Protein AF-A0A8J3BEI3-F1 (afdb_monomer_lite)

InterPro domains:
  IPR001207 Transposase, mutator type [PF00872] (1-73)
  IPR001207 Transposase, mutator type [PTHR33217] (1-74)

pLDDT: mean 82.11, std 9.74, range [47.91, 92.88]

Organism: NCBI:txid373054

Sequence (93 aa):
MEMVVNGVSTRKIEQITQELRGTEFSKSTVSELCKRLDPMVKAWNNRSLEEKAYPFVLVDALVLKVREEGASGRAAHLSGSAKAPRGIARCWA

Secondary structure (DSSP, 8-state):
-HHHHTT--HHHHHHHHHHHHS----HHHHHHHHHTTHHHHHHHHT---TTS--SEEEEEEEEEEEEETTEEEEEEEEEEEEEETTEEEEEE-

Structure (mmCIF, N/CA/C/O backbone):
data_AF-A0A8J3BEI3-F1
#
_entry.id   AF-A0A8J3BEI3-F1
#
loop_
_atom_site.group_PDB
_atom_site.id
_atom_site.type_symbol
_atom_site.label_atom_id
_atom_site.label_alt_id
_atom_site.label_comp_id
_atom_site.label_asym_id
_atom_site.label_entity_id
_atom_site.label_seq_id
_atom_site.pdbx_PDB_ins_code
_atom_site.Cartn_x
_atom_site.Cartn_y
_atom_site.Cartn_z
_atom_site.occupancy
_atom_site.B_iso_or_equiv
_atom_site.auth_seq_id
_atom_site.auth_comp_id
_atom_site.auth_asym_id
_atom_site.auth_atom_id
_atom_site.pdbx_PDB_model_num
ATOM 1 N N . MET A 1 1 ? -14.510 -6.710 2.555 1.00 75.94 1 MET A N 1
ATOM 2 C CA . MET A 1 1 ? -13.114 -6.310 2.260 1.00 75.94 1 MET A CA 1
ATOM 3 C C . MET A 1 1 ? -13.051 -5.024 1.449 1.00 75.94 1 MET A C 1
ATOM 5 O O . MET A 1 1 ? -12.263 -4.158 1.792 1.00 75.94 1 MET A O 1
ATOM 9 N N . GLU A 1 2 ? -13.924 -4.860 0.452 1.00 85.25 2 GLU A N 1
ATOM 10 C CA . GLU A 1 2 ? -14.083 -3.629 -0.342 1.00 85.25 2 GLU A CA 1
ATOM 11 C C . GLU A 1 2 ? -14.142 -2.339 0.498 1.00 85.25 2 GLU A C 1
ATOM 13 O O . GLU A 1 2 ? -13.463 -1.370 0.185 1.00 85.25 2 GLU A O 1
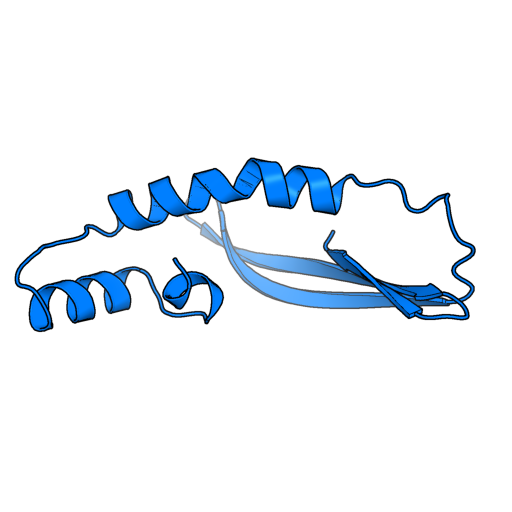ATOM 18 N N . MET A 1 3 ? -14.844 -2.348 1.638 1.00 88.38 3 MET A N 1
ATOM 19 C CA . MET A 1 3 ? -14.877 -1.202 2.561 1.00 88.38 3 MET A CA 1
ATOM 20 C C . MET A 1 3 ? -13.484 -0.774 3.057 1.00 88.38 3 MET A C 1
ATOM 22 O O . MET A 1 3 ? -13.215 0.419 3.132 1.00 88.38 3 MET A O 1
ATOM 26 N N . VAL A 1 4 ? -12.590 -1.723 3.366 1.00 85.50 4 VAL A N 1
ATOM 27 C CA . VAL A 1 4 ? -11.216 -1.407 3.800 1.00 85.50 4 VAL A CA 1
ATOM 28 C C . VAL A 1 4 ? -10.415 -0.816 2.640 1.00 85.50 4 VAL A C 1
ATOM 30 O O . VAL A 1 4 ? -9.693 0.156 2.833 1.00 85.50 4 VAL A O 1
ATOM 33 N N . VAL A 1 5 ? -10.584 -1.358 1.429 1.00 86.31 5 VAL A N 1
ATOM 34 C CA . VAL A 1 5 ? -9.932 -0.854 0.206 1.00 86.31 5 VAL A CA 1
ATOM 35 C C . VAL A 1 5 ? -10.379 0.578 -0.108 1.00 86.31 5 VAL A C 1
ATOM 37 O O . VAL A 1 5 ? -9.565 1.404 -0.502 1.00 86.31 5 VAL A O 1
ATOM 40 N N . ASN A 1 6 ? -11.643 0.899 0.168 1.00 90.00 6 ASN A N 1
ATOM 41 C CA . ASN A 1 6 ? -12.204 2.244 0.031 1.00 90.00 6 ASN A CA 1
ATOM 42 C C . ASN A 1 6 ? -11.868 3.180 1.211 1.00 90.00 6 ASN A C 1
ATOM 44 O O . ASN A 1 6 ? -12.416 4.277 1.303 1.00 90.00 6 ASN A O 1
ATOM 48 N N . GLY A 1 7 ? -10.990 2.769 2.131 1.00 88.25 7 GLY A N 1
ATOM 49 C CA . GLY A 1 7 ? -10.507 3.615 3.225 1.00 88.25 7 GLY A CA 1
ATOM 50 C C . GLY A 1 7 ? -11.429 3.691 4.444 1.00 88.25 7 GLY A C 1
ATOM 51 O O . GLY A 1 7 ? -11.239 4.545 5.312 1.00 88.25 7 GLY A O 1
ATOM 52 N N . VAL A 1 8 ? -12.423 2.807 4.562 1.00 90.31 8 VAL A N 1
ATOM 53 C CA . VAL A 1 8 ? -13.246 2.728 5.774 1.00 90.31 8 VAL A CA 1
ATOM 54 C C . VAL A 1 8 ? -12.436 2.073 6.892 1.00 90.31 8 VAL A C 1
ATOM 56 O O . VAL A 1 8 ? -11.916 0.966 6.747 1.00 90.31 8 VAL A O 1
ATOM 59 N N . SER A 1 9 ? -12.341 2.753 8.037 1.00 87.00 9 SER A N 1
ATOM 60 C CA . SER A 1 9 ? -11.609 2.238 9.195 1.00 87.00 9 SER A CA 1
ATOM 61 C C . SER A 1 9 ? -12.257 0.969 9.756 1.00 87.00 9 SER A C 1
ATOM 63 O O . SER A 1 9 ? -13.477 0.811 9.747 1.00 87.00 9 SER A O 1
ATOM 65 N N . THR A 1 10 ? -11.445 0.075 10.322 1.00 87.12 10 THR A N 1
ATOM 66 C CA . THR A 1 10 ? -11.930 -1.191 10.900 1.00 87.12 10 THR A CA 1
ATOM 67 C C . THR A 1 10 ? -12.926 -0.993 12.043 1.00 87.12 10 THR A C 1
ATOM 69 O O . THR A 1 10 ? -13.865 -1.770 12.157 1.00 87.12 10 THR A O 1
ATOM 72 N N . ARG A 1 11 ? -12.794 0.093 12.816 1.00 86.44 11 ARG A N 1
ATOM 73 C CA . ARG A 1 11 ? -13.777 0.496 13.840 1.00 86.44 11 ARG A CA 1
ATOM 74 C C . ARG A 1 11 ? -15.129 0.874 13.233 1.00 86.44 11 ARG A C 1
ATOM 76 O O . ARG A 1 11 ? -16.167 0.509 13.764 1.00 86.44 11 ARG A O 1
ATOM 83 N N . LYS A 1 12 ? -15.120 1.602 12.112 1.00 86.06 12 LYS A N 1
ATOM 84 C CA . LYS A 1 12 ? -16.352 1.996 11.419 1.00 86.06 12 LYS A CA 1
ATOM 85 C C . LYS A 1 12 ? -17.029 0.792 10.759 1.00 86.06 12 LYS A C 1
ATOM 87 O O . LYS A 1 12 ? -18.249 0.728 10.725 1.00 86.06 12 LYS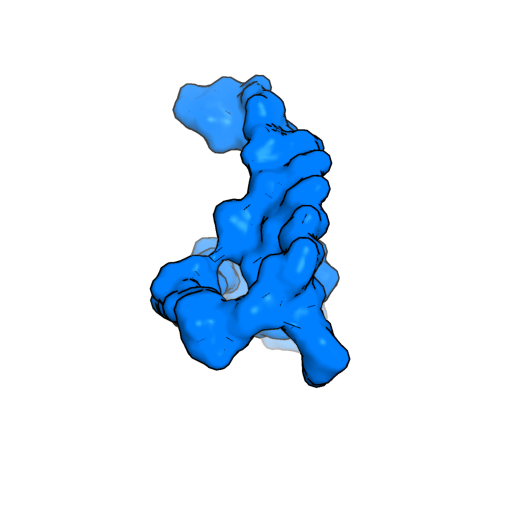 A O 1
ATOM 92 N N . ILE A 1 13 ? -16.253 -0.177 10.270 1.00 86.25 13 ILE A N 1
ATOM 93 C CA . ILE A 1 13 ? -16.791 -1.444 9.746 1.00 86.25 13 ILE A CA 1
ATOM 94 C C . ILE A 1 13 ? -17.492 -2.237 10.854 1.00 86.25 13 ILE A C 1
ATOM 96 O O . ILE A 1 13 ? -18.600 -2.717 10.639 1.00 86.25 13 ILE A O 1
ATOM 100 N N . GLU A 1 14 ? -16.874 -2.341 12.029 1.00 85.19 14 GLU A N 1
ATOM 101 C CA . GLU A 1 14 ? -17.452 -3.007 13.204 1.00 85.19 14 GLU A CA 1
ATOM 102 C C . GLU A 1 14 ? -18.804 -2.380 13.597 1.00 85.19 14 GLU A C 1
ATOM 104 O O . GLU A 1 14 ? -19.803 -3.088 13.670 1.00 85.19 14 GLU A O 1
ATOM 109 N N . GLN A 1 15 ? -18.882 -1.047 13.686 1.00 84.62 15 GLN A N 1
ATOM 110 C CA . GLN A 1 15 ? -20.138 -0.324 13.954 1.00 84.62 15 GLN A CA 1
ATOM 111 C C . GLN A 1 15 ? -21.223 -0.592 12.895 1.00 84.62 15 GLN A C 1
ATOM 113 O O . GLN A 1 15 ? -22.342 -0.970 13.227 1.00 84.62 15 GLN A O 1
ATOM 118 N N . ILE A 1 16 ? -20.880 -0.464 11.608 1.00 84.56 16 ILE A N 1
ATOM 119 C CA . ILE A 1 16 ? -21.828 -0.669 10.499 1.00 84.56 16 ILE A CA 1
ATOM 120 C C . ILE A 1 16 ? -22.339 -2.119 10.457 1.00 84.56 16 ILE A C 1
ATOM 122 O O . ILE A 1 16 ? -23.507 -2.366 10.164 1.00 84.56 16 ILE A O 1
ATOM 126 N N . THR A 1 17 ? -21.472 -3.099 10.723 1.00 80.94 17 THR A N 1
ATOM 127 C CA . THR A 1 17 ? -21.859 -4.521 10.695 1.00 80.94 17 THR A CA 1
ATOM 128 C C . THR A 1 17 ? -22.753 -4.909 11.871 1.00 80.94 17 THR A C 1
ATOM 130 O O . THR A 1 17 ? -23.683 -5.699 11.678 1.00 80.94 17 THR A O 1
ATOM 133 N N . GLN A 1 18 ? -22.544 -4.293 13.036 1.00 81.81 18 GLN A N 1
ATOM 134 C CA . GLN A 1 18 ? -23.415 -4.436 14.199 1.00 81.81 18 GLN A CA 1
ATOM 135 C C . GLN A 1 18 ? -24.816 -3.861 13.931 1.00 81.81 18 GLN A C 1
ATOM 137 O O . GLN A 1 18 ? -25.809 -4.549 14.165 1.00 81.81 18 GLN A O 1
ATOM 142 N N . GLU A 1 19 ? -24.902 -2.652 13.364 1.00 81.88 19 GLU A N 1
ATOM 143 C CA . GLU A 1 19 ? -26.171 -1.978 13.044 1.00 81.88 19 GLU A CA 1
ATOM 144 C C . GLU A 1 19 ? -26.983 -2.697 11.953 1.00 81.88 19 GLU A C 1
ATOM 146 O O . GLU A 1 19 ? -28.206 -2.780 12.043 1.00 81.88 19 GLU A O 1
ATOM 151 N N . LEU A 1 20 ? -26.321 -3.222 10.914 1.00 77.44 20 LEU A N 1
ATOM 152 C CA . LEU A 1 20 ? -27.010 -3.766 9.737 1.00 77.44 20 LEU A CA 1
ATOM 153 C C . LEU A 1 20 ? -27.443 -5.231 9.863 1.00 77.44 20 LEU A C 1
ATOM 155 O O . LEU A 1 20 ? -28.364 -5.641 9.155 1.00 77.44 20 LEU A O 1
ATOM 159 N N . ARG A 1 21 ? -26.761 -6.057 10.670 1.00 58.56 21 ARG A N 1
ATOM 160 C CA . ARG A 1 21 ? -27.017 -7.514 10.691 1.00 58.56 21 ARG A CA 1
ATOM 161 C C . ARG A 1 21 ? -26.945 -8.195 12.057 1.00 58.56 21 ARG A C 1
ATOM 163 O O . ARG A 1 21 ? -27.155 -9.402 12.107 1.00 58.56 21 ARG A O 1
ATOM 170 N N . GLY A 1 22 ? -26.649 -7.488 13.151 1.00 62.69 22 GLY A N 1
ATOM 171 C CA . GLY A 1 22 ? -26.518 -8.109 14.480 1.00 62.69 22 GLY A CA 1
ATOM 172 C C . GLY A 1 22 ? -25.379 -9.138 14.596 1.00 62.69 22 GLY A C 1
ATOM 173 O O . GLY A 1 22 ? -25.254 -9.810 15.613 1.00 62.69 22 GLY A O 1
ATOM 174 N N . THR A 1 23 ? -24.547 -9.274 13.561 1.00 63.72 23 THR A N 1
ATOM 175 C CA . THR A 1 23 ? -23.325 -10.082 13.554 1.00 63.72 23 THR A CA 1
ATOM 176 C C . THR A 1 23 ? -22.129 -9.173 13.781 1.00 63.72 23 THR A C 1
ATOM 178 O O . THR A 1 23 ? -21.852 -8.300 12.957 1.00 63.72 23 THR A O 1
ATOM 181 N N . GLU A 1 24 ? -21.408 -9.399 14.874 1.00 63.31 24 GLU A N 1
ATOM 182 C CA . GLU A 1 24 ? -20.207 -8.644 15.220 1.00 63.31 24 GLU A CA 1
ATOM 183 C C . GLU A 1 24 ? -18.996 -9.194 14.457 1.00 63.31 24 GLU A C 1
ATOM 185 O O . GLU A 1 24 ? -18.536 -10.312 14.695 1.00 63.31 24 GLU A O 1
ATOM 190 N N . PHE A 1 25 ? -18.453 -8.403 13.529 1.00 71.44 25 PHE A N 1
ATOM 191 C CA . PHE A 1 25 ? -17.112 -8.645 13.004 1.00 71.44 25 PHE A CA 1
ATOM 192 C C . PHE A 1 25 ? -16.129 -7.778 13.773 1.00 71.44 25 PHE A C 1
ATOM 194 O O . PHE A 1 25 ? -16.025 -6.575 13.533 1.00 71.44 25 PHE A O 1
ATOM 201 N N . SER A 1 26 ? -15.384 -8.408 14.677 1.00 80.00 26 SER A N 1
ATOM 202 C CA . SER A 1 26 ? -14.374 -7.703 15.458 1.00 80.00 26 SER A CA 1
ATOM 203 C C . SER A 1 26 ? -13.294 -7.083 14.564 1.00 80.00 26 SER A C 1
ATOM 205 O O . SER A 1 26 ? -12.935 -7.603 13.495 1.00 80.00 26 SER A O 1
ATOM 207 N N . LYS A 1 27 ? -12.690 -5.996 15.048 1.00 80.19 27 LYS A N 1
ATOM 208 C CA . LYS A 1 27 ? -11.522 -5.373 14.410 1.00 80.19 27 LYS A CA 1
ATOM 209 C C . LYS A 1 27 ? -10.397 -6.373 14.090 1.00 80.19 27 LYS A C 1
ATOM 211 O O . LYS A 1 27 ? -9.739 -6.225 13.054 1.00 80.19 27 LYS A O 1
ATOM 216 N N . SER A 1 28 ? -10.137 -7.353 14.962 1.00 83.88 28 SER A N 1
ATOM 217 C CA . SER A 1 28 ? -9.081 -8.356 14.752 1.00 83.88 28 SER A CA 1
ATOM 218 C C . SER A 1 28 ? -9.416 -9.288 13.592 1.00 83.88 28 SER A C 1
ATOM 220 O O . SER A 1 28 ? -8.556 -9.501 12.742 1.00 83.88 28 SER A O 1
ATOM 222 N N . THR A 1 29 ? -10.668 -9.736 13.476 1.00 86.06 29 THR A N 1
ATOM 223 C CA . THR A 1 29 ? -11.127 -10.573 12.356 1.00 86.06 29 THR A CA 1
ATOM 224 C C . THR A 1 29 ? -10.959 -9.862 11.012 1.00 86.06 29 THR A C 1
ATOM 226 O O . THR A 1 29 ? -10.436 -10.439 10.059 1.00 86.06 29 THR A O 1
ATOM 229 N N . VAL 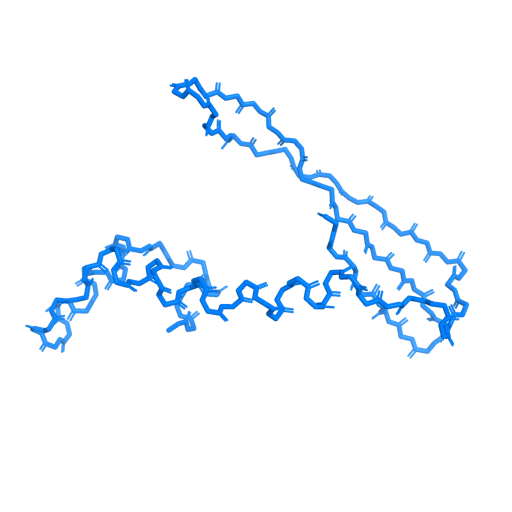A 1 30 ? -11.343 -8.582 10.922 1.00 86.00 30 VAL A N 1
ATOM 230 C CA . VAL A 1 30 ? -11.168 -7.796 9.686 1.00 86.00 30 VAL A CA 1
ATOM 231 C C . VAL A 1 30 ? -9.684 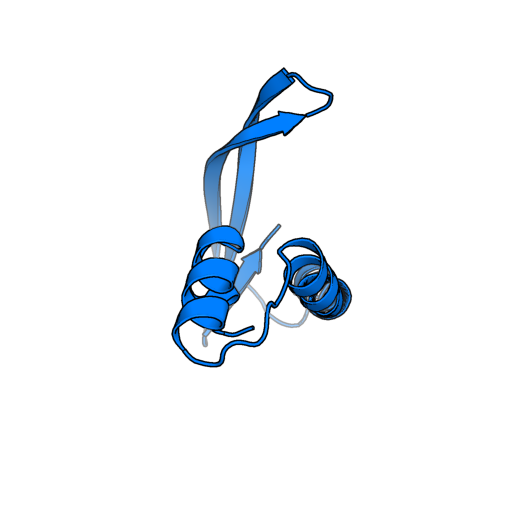-7.633 9.345 1.00 86.00 30 VAL A C 1
ATOM 233 O O . VAL A 1 30 ? -9.295 -7.786 8.188 1.00 86.00 30 VAL A O 1
ATOM 236 N N . SER A 1 31 ? -8.848 -7.373 10.352 1.00 86.81 31 SER A N 1
ATOM 237 C CA . SER A 1 31 ? -7.395 -7.261 10.188 1.00 86.81 31 SER A CA 1
ATOM 238 C C . SER A 1 31 ? -6.767 -8.566 9.684 1.00 86.81 31 SER A C 1
ATOM 240 O O . SER A 1 31 ? -5.967 -8.552 8.752 1.00 86.81 31 SER A O 1
ATOM 242 N N . GLU A 1 32 ? -7.160 -9.713 10.240 1.00 88.31 32 GLU A N 1
ATOM 243 C CA . GLU A 1 32 ? -6.681 -11.031 9.807 1.00 88.31 32 GLU A CA 1
ATOM 244 C C . GLU A 1 32 ? -7.086 -11.369 8.377 1.00 88.31 32 GLU A C 1
ATOM 246 O O . GLU A 1 32 ? -6.276 -11.898 7.615 1.00 88.31 32 GLU A O 1
ATOM 251 N N . LEU A 1 33 ? -8.311 -11.021 7.980 1.00 86.69 33 LEU A N 1
ATOM 252 C CA . LEU A 1 33 ? -8.740 -11.168 6.594 1.00 86.69 33 LEU A CA 1
ATOM 253 C C . LEU A 1 33 ? -7.880 -10.306 5.664 1.00 86.69 33 LEU A C 1
ATOM 255 O O . LEU A 1 33 ? -7.467 -10.792 4.615 1.00 86.69 33 LEU A O 1
ATOM 259 N N . CYS A 1 34 ? -7.553 -9.071 6.061 1.00 87.50 34 CYS A N 1
ATOM 260 C CA . CYS A 1 34 ? -6.667 -8.182 5.304 1.00 87.50 34 CYS A CA 1
ATOM 261 C C . CYS A 1 34 ? -5.266 -8.754 5.079 1.00 87.50 34 CYS A C 1
ATOM 263 O O . CYS A 1 34 ? -4.746 -8.598 3.976 1.00 87.50 34 CYS A O 1
ATOM 265 N N . LYS A 1 35 ? -4.708 -9.507 6.035 1.00 89.62 35 LYS A N 1
ATOM 266 C CA . LYS A 1 35 ? -3.402 -10.176 5.870 1.00 89.62 35 LYS A CA 1
ATOM 267 C C . LYS A 1 35 ? -3.369 -11.159 4.697 1.00 89.62 35 LYS A C 1
ATOM 269 O O . LYS A 1 35 ? -2.308 -11.437 4.149 1.00 89.62 35 LYS A O 1
ATOM 274 N N . ARG A 1 36 ? -4.522 -11.683 4.260 1.00 89.75 36 ARG A N 1
ATOM 275 C CA . ARG A 1 36 ? -4.590 -12.564 3.079 1.00 89.75 36 ARG A CA 1
ATOM 276 C C . ARG A 1 36 ? -4.250 -11.841 1.771 1.00 89.75 36 ARG A C 1
ATOM 278 O O . ARG A 1 36 ? -3.965 -12.513 0.787 1.00 89.75 36 ARG A O 1
ATOM 285 N N . LEU A 1 37 ? -4.260 -10.504 1.754 1.00 88.50 37 LEU A N 1
ATOM 286 C CA . LEU A 1 37 ? -3.812 -9.705 0.610 1.00 88.50 37 LEU A CA 1
ATOM 287 C C . LEU A 1 37 ? -2.290 -9.541 0.569 1.00 88.50 37 LEU A C 1
ATOM 289 O O . LEU A 1 37 ? -1.754 -9.273 -0.504 1.00 88.50 37 LEU A O 1
ATOM 293 N N . ASP A 1 38 ? -1.586 -9.737 1.689 1.00 90.00 38 ASP A N 1
ATOM 294 C CA . ASP A 1 38 ? -0.138 -9.517 1.779 1.00 90.00 38 ASP A CA 1
ATOM 295 C C . ASP A 1 38 ? 0.654 -10.286 0.708 1.00 90.00 38 ASP A C 1
ATOM 297 O O . ASP A 1 38 ? 1.548 -9.689 0.107 1.00 90.00 38 ASP A O 1
ATOM 301 N N . PRO A 1 39 ? 0.350 -11.564 0.389 1.00 92.88 39 PRO A N 1
ATOM 302 C CA . PRO A 1 39 ? 1.046 -12.274 -0.683 1.00 92.88 39 PRO A CA 1
ATOM 303 C C . PRO A 1 39 ? 0.830 -11.632 -2.057 1.00 92.88 39 PRO A C 1
ATOM 305 O O . PRO A 1 39 ? 1.774 -11.531 -2.834 1.00 92.88 39 PRO A O 1
ATOM 308 N N . MET A 1 40 ? -0.387 -11.159 -2.348 1.00 90.25 40 MET A N 1
ATOM 309 C CA . MET A 1 40 ? -0.702 -10.494 -3.617 1.00 90.25 40 MET A CA 1
ATOM 310 C C . MET A 1 40 ? 0.020 -9.151 -3.730 1.00 90.25 40 MET A C 1
ATOM 312 O O . MET A 1 40 ? 0.604 -8.856 -4.769 1.00 90.25 40 MET A O 1
ATOM 316 N N . VAL A 1 41 ? 0.026 -8.364 -2.651 1.00 89.81 41 VAL A N 1
ATOM 317 C CA . VAL A 1 41 ? 0.741 -7.081 -2.584 1.00 89.81 41 VAL A CA 1
ATOM 318 C C . VAL A 1 41 ? 2.245 -7.301 -2.745 1.00 89.81 41 VAL A C 1
ATOM 320 O O . VAL A 1 41 ? 2.878 -6.626 -3.551 1.00 89.81 41 VAL A O 1
ATOM 323 N N . LYS A 1 42 ? 2.818 -8.296 -2.056 1.00 90.44 42 LYS A N 1
ATOM 324 C CA . LYS A 1 42 ? 4.241 -8.648 -2.181 1.00 90.44 42 LYS A CA 1
ATOM 325 C C . LYS A 1 42 ? 4.604 -9.111 -3.588 1.00 90.44 42 LYS A C 1
ATOM 327 O O . LYS A 1 42 ? 5.629 -8.683 -4.111 1.00 90.44 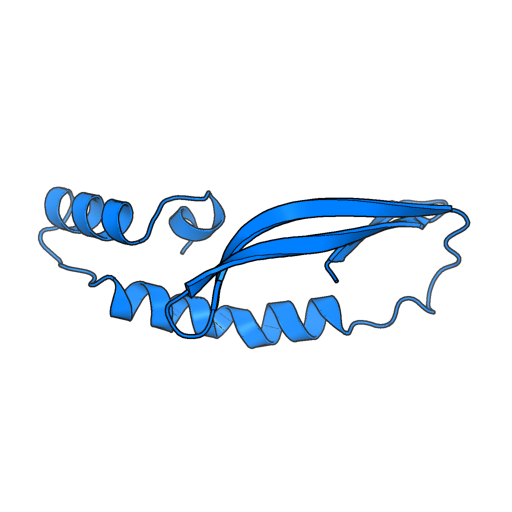42 LYS A O 1
ATOM 332 N N . ALA A 1 43 ? 3.791 -9.971 -4.198 1.00 90.50 43 ALA A N 1
ATOM 333 C CA . ALA A 1 43 ? 4.015 -10.424 -5.569 1.00 90.50 43 ALA A CA 1
ATOM 334 C C . ALA A 1 43 ? 3.959 -9.252 -6.557 1.00 90.50 43 ALA A C 1
ATOM 336 O O . ALA A 1 43 ? 4.777 -9.161 -7.467 1.00 90.50 43 ALA A O 1
ATOM 337 N N . TRP A 1 44 ? 3.027 -8.323 -6.347 1.00 87.88 44 TRP A N 1
ATOM 338 C CA . TRP A 1 44 ? 2.892 -7.141 -7.183 1.00 87.88 44 TRP A CA 1
ATOM 339 C C . TRP A 1 44 ? 4.060 -6.158 -7.002 1.00 87.88 44 TRP A C 1
ATOM 341 O O . TRP A 1 44 ? 4.569 -5.664 -8.007 1.00 87.88 44 TRP A O 1
ATOM 351 N N . ASN A 1 45 ? 4.528 -5.910 -5.772 1.00 87.25 45 ASN A N 1
ATOM 352 C CA . ASN A 1 45 ? 5.678 -5.035 -5.496 1.00 87.25 45 ASN A CA 1
ATOM 353 C C . ASN A 1 45 ? 6.994 -5.599 -6.058 1.00 87.25 45 ASN A C 1
ATOM 355 O O . ASN A 1 45 ? 7.807 -4.839 -6.571 1.00 87.25 45 ASN A O 1
ATOM 359 N N . ASN A 1 46 ? 7.190 -6.920 -6.002 1.00 88.75 46 ASN A N 1
ATOM 360 C CA . ASN A 1 46 ? 8.428 -7.581 -6.438 1.00 88.75 46 ASN A CA 1
ATOM 361 C C . ASN A 1 46 ? 8.412 -8.048 -7.904 1.00 88.75 46 ASN A C 1
ATOM 363 O O . ASN A 1 46 ? 9.286 -8.807 -8.322 1.00 88.75 46 ASN A O 1
ATOM 367 N N . ARG A 1 47 ? 7.405 -7.659 -8.692 1.00 89.12 47 ARG A N 1
ATOM 368 C CA . ARG A 1 47 ? 7.323 -8.061 -10.102 1.00 89.12 47 ARG A CA 1
ATOM 369 C C . ARG A 1 47 ? 8.463 -7.441 -10.919 1.00 89.12 47 ARG A C 1
ATOM 371 O O . ARG A 1 47 ? 8.842 -6.294 -10.681 1.00 89.12 47 ARG A O 1
ATOM 378 N N . SER A 1 48 ? 8.949 -8.161 -11.931 1.00 85.31 48 SER A N 1
ATOM 379 C CA . SER A 1 48 ? 9.951 -7.612 -12.851 1.00 85.31 48 SER A CA 1
ATOM 380 C C . SER A 1 48 ? 9.374 -6.455 -13.673 1.00 85.31 48 SER A C 1
ATOM 382 O O . SER A 1 48 ? 8.220 -6.479 -14.107 1.00 85.31 48 SER A O 1
ATOM 384 N N . LEU A 1 49 ? 10.199 -5.432 -13.888 1.00 84.19 49 LEU A N 1
ATOM 385 C CA . LEU A 1 49 ? 9.919 -4.307 -14.780 1.00 84.19 49 LEU A CA 1
ATOM 386 C C . LEU A 1 49 ? 10.804 -4.351 -16.037 1.00 84.19 49 LEU A C 1
ATOM 388 O O . LEU A 1 49 ? 10.748 -3.443 -16.853 1.00 84.19 49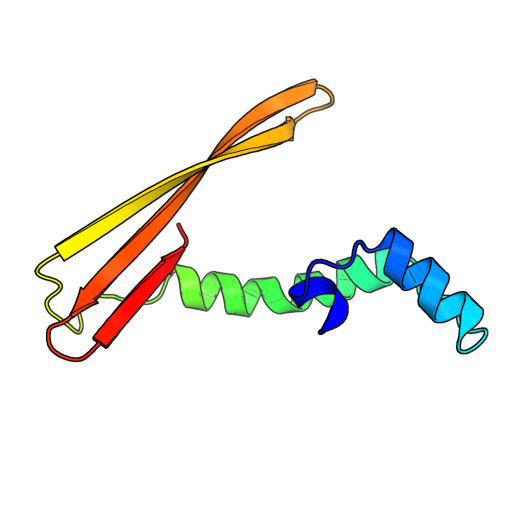 LEU A O 1
ATOM 392 N N . GLU A 1 50 ? 11.602 -5.398 -16.230 1.00 83.44 50 GLU A N 1
ATOM 393 C CA . GLU A 1 50 ? 12.583 -5.477 -17.323 1.00 83.44 50 GLU A CA 1
ATOM 394 C C . GLU A 1 50 ? 11.940 -5.673 -18.704 1.00 83.44 50 GLU A C 1
ATOM 396 O O . GLU A 1 50 ? 12.538 -5.358 -19.728 1.00 83.44 50 GLU A O 1
ATOM 401 N N . GLU A 1 51 ? 10.688 -6.137 -18.748 1.00 78.56 51 GLU A N 1
ATOM 402 C CA . GLU A 1 51 ? 9.969 -6.440 -19.991 1.00 78.56 51 GLU A CA 1
ATOM 403 C C . GLU A 1 51 ? 9.712 -5.212 -20.886 1.00 78.56 51 GLU A C 1
ATOM 405 O O . GLU A 1 51 ? 9.358 -5.360 -22.058 1.00 78.56 51 GLU A O 1
ATOM 410 N N . LYS A 1 52 ? 9.820 -3.986 -20.351 1.00 80.94 52 LYS A N 1
ATOM 411 C CA . LYS A 1 52 ? 9.500 -2.744 -21.073 1.00 80.94 52 LYS A CA 1
ATOM 412 C C . LYS A 1 52 ? 10.515 -1.647 -20.783 1.00 80.94 52 LYS A C 1
ATOM 414 O O . LYS A 1 52 ? 10.940 -1.454 -19.651 1.00 80.94 52 LYS A O 1
ATOM 419 N N . ALA A 1 53 ? 10.806 -0.842 -21.803 1.00 83.12 53 ALA A N 1
ATOM 420 C CA . ALA A 1 53 ? 11.540 0.403 -21.625 1.00 83.12 53 ALA A CA 1
ATOM 421 C C . ALA A 1 53 ? 10.628 1.485 -21.018 1.00 83.12 53 ALA A C 1
ATOM 423 O O . ALA A 1 53 ? 9.564 1.798 -21.564 1.00 83.12 53 ALA A O 1
ATOM 424 N N . TYR A 1 54 ? 11.075 2.079 -19.912 1.00 84.00 54 TYR A N 1
ATOM 425 C CA . TYR A 1 54 ? 10.412 3.195 -19.240 1.00 84.00 54 TYR A CA 1
ATOM 426 C C . TYR A 1 54 ? 11.270 4.457 -19.374 1.00 84.00 54 TYR A C 1
ATOM 428 O O . TYR A 1 54 ? 12.153 4.679 -18.550 1.00 84.00 54 TYR A O 1
ATOM 436 N N . PRO A 1 55 ? 11.047 5.296 -20.401 1.00 83.56 55 PRO A N 1
ATOM 437 C CA . PRO A 1 55 ? 11.830 6.520 -20.589 1.00 83.56 55 PRO A CA 1
ATOM 438 C C . PRO A 1 55 ? 11.681 7.525 -19.438 1.00 83.56 55 PRO A C 1
ATOM 440 O O . PRO A 1 55 ? 12.548 8.373 -19.259 1.00 83.56 55 PRO A O 1
ATOM 443 N N . PHE A 1 56 ? 10.595 7.439 -18.661 1.00 82.00 56 PHE A N 1
ATOM 444 C CA . PHE A 1 56 ? 10.332 8.335 -17.538 1.00 82.00 56 PHE A CA 1
ATOM 445 C C . PHE A 1 56 ? 9.865 7.566 -16.306 1.00 82.00 56 PHE A C 1
ATOM 447 O O . PHE A 1 56 ? 8.978 6.708 -16.396 1.00 82.00 56 PHE A O 1
ATOM 454 N N . VAL A 1 57 ? 10.409 7.952 -15.152 1.00 84.69 57 VAL A N 1
ATOM 455 C CA . VAL A 1 57 ? 9.990 7.499 -13.825 1.00 84.69 57 VAL A CA 1
ATOM 456 C C . VAL A 1 57 ? 9.672 8.728 -12.980 1.00 84.69 57 VAL A C 1
ATOM 458 O O . VAL A 1 57 ? 10.461 9.665 -12.904 1.00 84.69 57 VAL A O 1
ATOM 461 N N . LEU A 1 58 ? 8.493 8.725 -12.374 1.00 85.56 58 LEU A N 1
ATOM 462 C CA . LEU A 1 58 ? 8.033 9.714 -11.411 1.00 85.56 58 LEU A CA 1
ATOM 463 C C . LEU A 1 58 ? 8.135 9.099 -10.022 1.00 85.56 58 LEU A C 1
ATOM 465 O O . LEU A 1 58 ? 7.719 7.958 -9.841 1.00 85.56 58 LEU A O 1
ATOM 469 N N . VAL A 1 59 ? 8.647 9.852 -9.057 1.00 87.81 59 VAL A N 1
ATOM 470 C CA . VAL A 1 59 ? 8.715 9.437 -7.654 1.00 87.81 59 VAL A CA 1
ATOM 471 C C . VAL A 1 59 ? 7.968 10.468 -6.821 1.00 87.81 59 VAL A C 1
ATOM 473 O O . VAL A 1 59 ? 8.164 11.666 -7.013 1.00 87.81 59 VAL A O 1
ATOM 476 N N . ASP A 1 60 ? 7.111 9.998 -5.923 1.00 88.69 60 ASP A N 1
ATOM 477 C CA . ASP A 1 60 ? 6.355 10.817 -4.978 1.00 88.69 60 ASP A CA 1
ATOM 478 C C . ASP A 1 60 ? 6.600 10.333 -3.544 1.00 88.69 60 ASP A C 1
ATOM 480 O O . ASP A 1 60 ? 6.869 9.151 -3.316 1.00 88.69 60 ASP A O 1
ATOM 484 N N . ALA A 1 61 ? 6.518 11.245 -2.579 1.00 91.19 61 ALA A N 1
ATOM 485 C CA . ALA A 1 61 ? 6.782 10.979 -1.173 1.00 91.19 61 ALA A CA 1
ATOM 486 C C . ALA A 1 61 ? 5.640 11.502 -0.296 1.00 91.19 61 ALA A C 1
ATOM 488 O O . ALA A 1 61 ? 5.396 12.705 -0.213 1.00 91.19 61 ALA A O 1
ATOM 489 N N . LEU A 1 62 ? 4.987 10.597 0.434 1.00 91.31 62 LEU A N 1
ATOM 490 C CA . LEU A 1 62 ? 3.938 10.927 1.392 1.00 91.31 62 LEU A CA 1
ATOM 491 C C . LEU A 1 62 ? 4.461 10.778 2.821 1.00 91.31 62 LEU A C 1
ATOM 493 O O . LEU A 1 62 ? 4.768 9.675 3.273 1.00 91.31 62 LEU A O 1
ATOM 497 N N . VAL A 1 63 ? 4.535 11.885 3.562 1.00 91.88 63 VAL A N 1
ATOM 498 C CA . VAL A 1 63 ? 4.932 11.857 4.977 1.00 91.88 63 VAL A CA 1
ATOM 499 C C . VAL A 1 63 ? 3.725 11.518 5.846 1.00 91.88 63 VAL A C 1
ATOM 501 O O . VAL A 1 63 ? 2.776 12.293 5.958 1.00 91.88 63 VAL A O 1
ATOM 504 N N . LEU A 1 64 ? 3.784 10.361 6.496 1.00 91.44 64 LEU A N 1
ATOM 505 C CA . LEU A 1 64 ? 2.750 9.836 7.374 1.00 91.44 64 LEU A CA 1
ATOM 506 C C . LEU A 1 64 ? 3.219 9.875 8.828 1.00 91.44 64 LEU A C 1
ATOM 508 O O . LEU A 1 64 ? 4.377 9.596 9.150 1.00 91.44 64 LEU A O 1
ATOM 512 N N . LYS A 1 65 ? 2.294 10.192 9.736 1.00 91.88 65 LYS A N 1
ATOM 513 C CA . LYS A 1 65 ? 2.525 10.006 11.169 1.00 91.88 65 LYS A CA 1
ATOM 514 C C . LYS A 1 65 ? 2.352 8.526 11.488 1.00 91.88 65 LYS A C 1
ATOM 516 O O . LYS A 1 65 ? 1.244 8.000 11.392 1.00 91.88 65 LYS A O 1
ATOM 521 N N . VAL A 1 66 ? 3.437 7.877 11.883 1.00 92.12 66 VAL A N 1
ATOM 522 C CA . VAL A 1 66 ? 3.459 6.453 12.228 1.00 92.12 66 VAL A CA 1
ATOM 523 C C . VAL A 1 66 ? 3.786 6.277 13.703 1.00 92.12 66 VAL A C 1
ATOM 525 O O . VAL A 1 66 ? 4.291 7.188 14.361 1.00 92.12 66 VAL A O 1
ATOM 528 N N . ARG A 1 67 ? 3.452 5.110 14.248 1.00 91.00 67 ARG A N 1
ATOM 529 C CA . ARG A 1 67 ? 3.826 4.732 15.607 1.00 91.00 67 ARG A CA 1
ATOM 530 C C . ARG A 1 67 ? 4.775 3.546 15.529 1.00 91.00 67 ARG A C 1
ATOM 532 O O . ARG A 1 67 ? 4.355 2.480 15.096 1.00 91.00 67 ARG A O 1
ATOM 539 N N . GLU A 1 68 ? 6.005 3.744 15.975 1.00 86.56 68 GLU A N 1
ATOM 540 C CA . GLU A 1 68 ? 7.048 2.720 16.047 1.00 86.56 68 GLU A CA 1
ATOM 541 C C . GLU A 1 68 ? 7.507 2.600 17.501 1.00 86.56 68 GLU A C 1
ATOM 543 O O . GLU A 1 68 ? 7.663 3.607 18.188 1.00 86.56 68 GLU A O 1
ATOM 548 N N . GLU A 1 69 ? 7.618 1.368 18.003 1.00 84.94 69 GLU A N 1
ATOM 549 C CA . GLU A 1 69 ? 8.114 1.056 19.359 1.00 84.94 69 GLU A CA 1
ATOM 550 C C . GLU A 1 69 ? 7.499 1.900 20.495 1.00 84.94 69 GLU A C 1
ATOM 552 O O . GLU A 1 69 ? 8.131 2.242 21.489 1.00 84.94 69 GLU A O 1
ATOM 557 N N . GLY A 1 70 ? 6.219 2.255 20.359 1.00 86.06 70 GLY A N 1
ATOM 558 C CA . GLY A 1 70 ? 5.494 3.028 21.368 1.00 86.06 70 GLY A CA 1
ATOM 559 C C . GLY A 1 70 ? 5.616 4.548 21.231 1.00 86.06 70 GLY A C 1
ATOM 560 O O . GLY A 1 70 ? 4.758 5.237 21.791 1.00 86.06 70 GLY A O 1
ATOM 561 N N . ALA A 1 71 ? 6.547 5.063 20.425 1.00 84.38 71 ALA A N 1
ATOM 562 C CA . ALA A 1 71 ? 6.688 6.481 20.102 1.00 84.38 71 ALA A CA 1
ATOM 563 C C . ALA A 1 71 ? 6.013 6.828 18.764 1.00 84.38 71 ALA A C 1
ATOM 565 O O . ALA A 1 71 ? 5.978 6.038 17.823 1.00 84.38 71 ALA A O 1
ATOM 566 N N . SER A 1 72 ? 5.433 8.025 18.666 1.00 85.62 72 SER A N 1
ATOM 567 C CA . SER A 1 72 ? 4.889 8.521 17.398 1.00 85.62 72 SER A CA 1
ATOM 568 C C . SER A 1 72 ? 5.939 9.326 16.643 1.00 85.62 72 SER A C 1
ATOM 570 O O . SER A 1 72 ? 6.363 10.374 17.130 1.00 85.62 72 SER A O 1
ATOM 572 N N . GLY A 1 73 ? 6.304 8.858 15.455 1.00 87.44 73 GLY A N 1
ATOM 573 C CA . GLY A 1 73 ? 7.272 9.475 14.555 1.00 87.44 73 GLY A CA 1
ATOM 574 C C . GLY A 1 73 ? 6.649 9.882 13.219 1.00 87.44 73 GLY A C 1
ATOM 575 O O . GLY A 1 73 ? 5.445 9.734 12.988 1.00 87.44 73 GLY A O 1
ATOM 576 N N . ARG A 1 74 ? 7.480 10.426 12.328 1.00 88.00 74 ARG A N 1
ATOM 577 C CA . ARG A 1 74 ? 7.126 10.693 10.928 1.00 88.00 74 ARG A CA 1
ATOM 578 C C . ARG A 1 74 ? 7.923 9.740 10.049 1.00 88.00 74 ARG A C 1
ATOM 580 O O . ARG A 1 74 ? 9.142 9.719 10.160 1.00 88.00 74 ARG A O 1
ATOM 587 N N . ALA A 1 75 ? 7.239 9.009 9.180 1.00 86.50 75 ALA A N 1
ATOM 588 C CA . ALA A 1 75 ? 7.854 8.184 8.149 1.00 86.50 75 ALA A CA 1
ATOM 589 C C . ALA A 1 75 ? 7.437 8.703 6.773 1.00 86.50 75 ALA A C 1
ATOM 591 O O . ALA A 1 75 ? 6.311 9.171 6.601 1.00 86.50 75 ALA A O 1
ATOM 592 N N . ALA A 1 76 ? 8.340 8.636 5.800 1.00 85.38 76 ALA A N 1
ATOM 593 C CA . ALA A 1 76 ? 8.029 8.937 4.409 1.00 85.38 76 ALA A CA 1
ATOM 594 C C . ALA A 1 76 ? 7.752 7.627 3.666 1.00 85.38 76 ALA A C 1
ATOM 596 O O . ALA A 1 76 ? 8.608 6.748 3.619 1.00 85.38 76 ALA A O 1
ATOM 597 N N . HIS A 1 77 ? 6.560 7.502 3.094 1.00 85.38 77 HIS A N 1
ATOM 598 C CA . HIS A 1 77 ? 6.237 6.455 2.136 1.00 85.38 77 HIS A CA 1
ATOM 599 C C . HIS A 1 77 ? 6.594 6.949 0.732 1.00 85.38 77 HIS A C 1
ATOM 601 O O . HIS A 1 77 ? 6.137 8.022 0.335 1.00 85.38 77 HIS A O 1
ATOM 607 N N . LEU A 1 78 ? 7.411 6.195 -0.002 1.00 85.06 78 LEU A N 1
ATOM 608 C CA . LEU A 1 78 ? 7.839 6.539 -1.358 1.00 85.06 78 LEU A CA 1
ATOM 609 C C . LEU A 1 78 ? 7.045 5.713 -2.370 1.00 85.06 78 LEU A C 1
ATOM 611 O O . LEU A 1 78 ? 6.997 4.497 -2.274 1.00 85.06 78 LEU A O 1
ATOM 615 N N . SER A 1 79 ? 6.459 6.355 -3.374 1.00 82.94 79 SER A N 1
ATOM 616 C CA . SER A 1 79 ? 5.776 5.669 -4.475 1.00 82.94 79 SER A CA 1
ATOM 617 C C . SER A 1 79 ? 6.411 6.045 -5.812 1.00 82.94 79 SER A C 1
ATOM 619 O O . SER A 1 79 ? 6.909 7.158 -5.975 1.00 82.94 79 SER A O 1
ATOM 621 N N . GLY A 1 80 ? 6.436 5.118 -6.775 1.00 81.69 80 GLY A N 1
ATOM 622 C CA . GLY A 1 80 ? 7.137 5.306 -8.048 1.00 81.69 80 GLY A CA 1
ATOM 623 C C . GLY A 1 80 ? 6.283 4.917 -9.251 1.00 81.69 80 GLY A C 1
ATOM 624 O O . GLY A 1 80 ? 5.890 3.772 -9.398 1.00 81.69 80 GLY A O 1
ATOM 625 N N . SER A 1 81 ? 5.998 5.819 -10.182 1.00 79.19 81 SER A N 1
ATOM 626 C CA . SER A 1 81 ? 5.262 5.481 -11.409 1.00 79.19 81 SER A CA 1
ATOM 627 C C . SER A 1 81 ? 6.160 5.574 -12.632 1.00 79.19 81 SER A C 1
ATOM 629 O O . SER A 1 81 ? 6.756 6.612 -12.889 1.00 79.19 81 SER A O 1
ATOM 631 N N . ALA A 1 82 ? 6.220 4.508 -13.425 1.00 79.25 82 ALA A N 1
ATOM 632 C CA . ALA A 1 82 ? 7.004 4.455 -14.651 1.00 79.25 82 ALA A CA 1
ATOM 633 C C . ALA A 1 82 ? 6.078 4.526 -15.874 1.00 79.25 82 ALA A C 1
ATOM 635 O O . ALA A 1 82 ? 5.081 3.803 -15.970 1.00 79.25 82 ALA A O 1
ATOM 636 N N . LYS A 1 83 ? 6.379 5.409 -16.831 1.00 73.25 83 LYS A N 1
ATOM 637 C CA . LYS A 1 83 ? 5.581 5.568 -18.056 1.00 73.25 83 LYS A CA 1
ATOM 638 C C . LYS A 1 83 ? 6.255 4.839 -19.211 1.00 73.25 83 LYS A C 1
ATOM 640 O O . LYS A 1 83 ? 7.344 5.217 -19.626 1.00 73.25 83 LYS A O 1
ATOM 645 N N . ALA A 1 84 ? 5.594 3.814 -19.740 1.00 71.00 84 ALA A N 1
ATOM 646 C CA . ALA A 1 84 ? 5.976 3.146 -20.977 1.00 71.00 84 ALA A CA 1
ATOM 647 C C . ALA A 1 84 ? 5.315 3.844 -22.187 1.00 71.00 84 ALA A C 1
ATOM 649 O O . ALA A 1 84 ? 4.270 4.486 -22.038 1.00 71.00 84 ALA A O 1
ATOM 650 N N . PRO A 1 85 ? 5.842 3.673 -23.413 1.00 65.56 85 PRO A N 1
ATOM 651 C CA . PRO A 1 85 ? 5.290 4.296 -24.624 1.00 65.56 85 PRO A CA 1
ATOM 652 C C . PRO A 1 85 ? 3.808 3.984 -24.913 1.00 65.56 85 PRO A C 1
ATOM 654 O O . PRO A 1 85 ? 3.155 4.740 -25.623 1.00 65.56 85 PRO A O 1
ATOM 657 N N . ARG A 1 86 ? 3.262 2.886 -24.367 1.00 65.38 86 ARG A N 1
ATOM 658 C CA . ARG A 1 86 ? 1.857 2.457 -24.543 1.00 65.38 86 ARG A CA 1
ATOM 659 C C . ARG A 1 86 ? 1.094 2.239 -23.223 1.00 65.38 86 ARG A C 1
ATOM 661 O O . ARG A 1 86 ? 0.109 1.511 -23.206 1.00 65.38 86 ARG A O 1
ATOM 668 N N . GLY A 1 87 ? 1.536 2.827 -22.107 1.00 62.59 87 GLY A N 1
ATOM 669 C CA . GLY A 1 87 ? 0.821 2.713 -20.826 1.00 62.59 87 GLY A CA 1
ATOM 670 C C . GLY A 1 87 ? 1.633 3.145 -19.605 1.00 62.59 87 GLY A C 1
ATOM 671 O O . GLY A 1 87 ? 2.830 3.388 -19.700 1.00 62.59 87 GLY A O 1
ATOM 672 N N . ILE A 1 88 ? 0.989 3.236 -18.440 1.00 63.19 88 ILE A N 1
ATOM 673 C CA . ILE A 1 88 ? 1.652 3.549 -17.162 1.00 63.19 88 ILE A CA 1
ATOM 674 C C . ILE A 1 88 ? 1.777 2.261 -16.346 1.00 63.19 88 ILE A C 1
ATOM 676 O O . ILE A 1 88 ? 0.769 1.620 -16.050 1.00 63.19 88 ILE A O 1
ATOM 680 N N . ALA A 1 89 ? 2.996 1.903 -15.946 1.00 64.00 89 ALA A N 1
ATOM 681 C CA . ALA A 1 89 ? 3.233 0.921 -14.899 1.00 64.00 89 ALA A CA 1
ATOM 682 C C . ALA A 1 89 ? 3.379 1.671 -13.570 1.00 64.00 89 ALA A C 1
ATOM 684 O O . ALA A 1 89 ? 4.392 2.314 -13.301 1.00 64.00 89 ALA A O 1
ATOM 685 N N . ARG A 1 90 ? 2.344 1.619 -12.730 1.00 58.97 90 ARG A N 1
ATOM 686 C CA . ARG A 1 90 ? 2.435 2.139 -11.359 1.00 58.97 90 ARG A CA 1
ATOM 687 C C . ARG A 1 90 ? 3.231 1.151 -10.521 1.00 58.97 90 ARG A C 1
ATOM 689 O O . ARG A 1 90 ? 2.905 -0.027 -10.553 1.00 58.97 90 ARG A O 1
ATOM 696 N N . CYS A 1 91 ? 4.238 1.596 -9.790 1.00 58.50 91 CYS A N 1
ATOM 697 C CA . CYS A 1 91 ? 4.993 0.793 -8.831 1.00 58.50 91 CYS A CA 1
ATOM 698 C C . CYS A 1 91 ? 4.814 1.430 -7.447 1.00 58.50 91 CYS A C 1
ATOM 700 O O . CYS A 1 91 ? 4.791 2.647 -7.290 1.00 58.50 91 CYS A O 1
ATOM 702 N N . TRP A 1 92 ? 4.564 0.617 -6.436 1.00 55.25 92 TRP A N 1
ATOM 703 C CA . TRP A 1 92 ? 4.525 1.094 -5.058 1.00 55.25 92 TRP A CA 1
ATOM 704 C C . TRP A 1 92 ? 5.748 0.452 -4.418 1.00 55.25 92 TRP A C 1
ATOM 706 O O . TRP A 1 92 ? 5.927 -0.760 -4.552 1.00 55.25 92 TRP A O 1
ATOM 716 N N . ALA A 1 93 ? 6.634 1.284 -3.876 1.00 47.91 93 ALA A N 1
ATOM 717 C CA . ALA A 1 93 ? 7.824 0.848 -3.161 1.00 47.91 93 ALA A CA 1
ATOM 718 C C . ALA A 1 93 ? 7.535 0.877 -1.655 1.00 47.91 93 ALA A C 1
ATOM 720 O O . ALA A 1 93 ? 6.735 1.734 -1.214 1.00 47.91 93 ALA A O 1
#

Foldseek 3Di:
DVCVVVVNQLVNVQVVCCVPPVDGDHSVNVVVVVVVCVVVLVCLQPDDPVVFDFPDKDKDWDWDFDADPNDTDIDIFIWMWTDGPVGIDTHGD

Radius of gyration: 17.98 Å; chains: 1; bounding box: 40×24×46 Å